Protein AF-A0A3D4NZ16-F1 (afdb_monomer_lite)

Structure (mmCIF, N/CA/C/O backbone):
data_AF-A0A3D4NZ16-F1
#
_entry.id   AF-A0A3D4NZ16-F1
#
loop_
_atom_site.group_PDB
_atom_site.id
_atom_site.type_symbol
_atom_site.label_atom_id
_atom_site.label_alt_id
_atom_site.label_comp_id
_atom_site.label_asym_id
_atom_site.label_entity_id
_atom_site.label_seq_id
_atom_site.pdbx_PDB_ins_code
_atom_site.Cartn_x
_atom_site.Cartn_y
_atom_site.Cartn_z
_atom_site.occupancy
_atom_site.B_iso_or_equiv
_atom_site.auth_seq_id
_atom_site.auth_comp_id
_atom_site.auth_asym_id
_atom_site.auth_atom_id
_atom_site.pdbx_PDB_model_num
ATOM 1 N N . MET A 1 1 ? -10.318 20.575 4.801 1.00 31.73 1 MET A N 1
ATOM 2 C CA . MET A 1 1 ? -9.073 21.133 5.371 1.00 31.73 1 MET A CA 1
ATOM 3 C C . MET A 1 1 ? -8.570 20.153 6.424 1.00 31.73 1 MET A C 1
ATOM 5 O O . MET A 1 1 ? -9.118 20.121 7.514 1.00 31.73 1 MET A O 1
ATOM 9 N N . ALA A 1 2 ? -7.647 19.255 6.066 1.00 29.59 2 ALA A N 1
ATOM 10 C CA . ALA A 1 2 ? -7.125 18.234 6.977 1.00 29.59 2 ALA A CA 1
ATOM 11 C C . ALA A 1 2 ? -5.754 18.687 7.489 1.00 29.59 2 ALA A C 1
ATOM 13 O O . ALA A 1 2 ? -4.810 18.821 6.713 1.00 29.59 2 ALA A O 1
ATOM 14 N N . ILE A 1 3 ? -5.663 18.973 8.786 1.00 31.61 3 ILE A N 1
ATOM 15 C CA . ILE A 1 3 ? -4.411 19.357 9.437 1.00 31.61 3 ILE A CA 1
ATOM 16 C C . ILE A 1 3 ? -3.695 18.067 9.825 1.00 31.61 3 ILE A C 1
ATOM 18 O O . ILE A 1 3 ? -4.024 17.438 10.829 1.00 31.61 3 ILE A O 1
ATOM 22 N N . VAL A 1 4 ? -2.712 17.662 9.023 1.00 37.62 4 VAL A N 1
ATOM 23 C CA . VAL A 1 4 ? -1.813 16.564 9.383 1.00 37.62 4 VAL A CA 1
ATOM 24 C C . VAL A 1 4 ? -0.742 17.118 10.323 1.00 37.62 4 VAL A C 1
ATOM 26 O O . VAL A 1 4 ? 0.262 17.683 9.885 1.00 37.62 4 VAL A O 1
ATOM 29 N N . ARG A 1 5 ? -0.957 16.989 11.638 1.00 37.12 5 ARG A N 1
ATOM 30 C CA . ARG A 1 5 ? 0.078 17.277 12.641 1.00 37.12 5 ARG A CA 1
ATOM 31 C C . ARG A 1 5 ? 1.148 16.187 12.581 1.00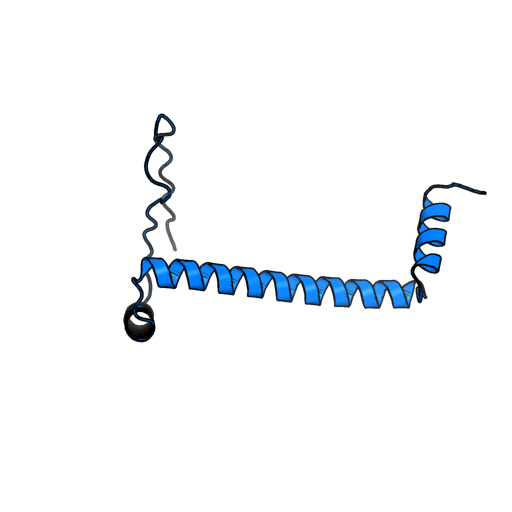 37.12 5 ARG A C 1
ATOM 33 O O . ARG A 1 5 ? 0.968 15.100 13.116 1.00 37.12 5 ARG A O 1
ATOM 40 N N . HIS A 1 6 ? 2.281 16.505 11.965 1.00 38.06 6 HIS A N 1
ATOM 41 C CA . HIS A 1 6 ? 3.516 15.741 12.113 1.00 38.06 6 HIS A CA 1
ATOM 42 C C . HIS A 1 6 ? 4.295 16.292 13.314 1.00 38.06 6 HIS A C 1
ATOM 44 O O . HIS A 1 6 ? 5.039 17.261 13.178 1.00 38.06 6 HIS A O 1
ATOM 50 N N . SER A 1 7 ? 4.134 15.705 14.502 1.00 36.41 7 SER A N 1
ATOM 51 C CA . SER A 1 7 ? 5.025 15.995 15.632 1.00 36.41 7 SER A CA 1
ATOM 52 C C . SER A 1 7 ? 6.306 15.167 15.497 1.00 36.41 7 SER A C 1
ATOM 54 O O . SER A 1 7 ? 6.321 13.970 15.784 1.00 36.41 7 SER A O 1
ATOM 56 N N . LYS A 1 8 ? 7.382 15.808 15.032 1.00 41.44 8 LYS A N 1
ATOM 57 C CA . LYS A 1 8 ? 8.752 15.299 15.144 1.00 41.44 8 LYS A CA 1
ATOM 58 C C . LYS A 1 8 ? 9.272 15.567 16.560 1.00 41.44 8 LYS A C 1
ATOM 60 O O . LYS A 1 8 ? 9.659 16.698 16.826 1.00 41.44 8 LYS A O 1
ATOM 65 N N . THR A 1 9 ? 9.360 14.544 17.407 1.00 43.81 9 THR A N 1
ATOM 66 C CA . THR A 1 9 ? 10.327 14.515 18.520 1.00 43.81 9 THR A CA 1
ATOM 67 C C . THR A 1 9 ? 10.511 13.085 19.032 1.00 43.81 9 THR A C 1
ATOM 69 O O . THR A 1 9 ? 9.543 12.338 19.119 1.00 43.81 9 THR A O 1
ATOM 72 N N . HIS A 1 10 ? 11.759 12.742 19.366 1.00 40.28 10 HIS A N 1
ATOM 73 C CA . HIS A 1 10 ? 12.276 11.453 19.858 1.00 40.28 10 HIS A CA 1
ATOM 74 C C . HIS A 1 10 ? 12.622 10.396 18.799 1.00 40.28 10 HIS A C 1
ATOM 76 O O . HIS A 1 10 ? 11.974 9.363 18.651 1.00 40.28 10 HIS A O 1
ATOM 82 N N . GLN A 1 11 ? 13.738 10.637 18.105 1.00 48.50 11 GLN A N 1
ATOM 83 C CA . GLN A 1 11 ? 14.707 9.566 17.891 1.00 48.50 11 GLN A CA 1
ATOM 84 C C . GLN A 1 11 ? 15.677 9.595 19.072 1.00 48.50 11 GLN A C 1
ATOM 86 O O . GLN A 1 11 ? 16.398 10.573 19.198 1.00 48.50 11 GLN A O 1
ATOM 91 N N . GLU A 1 12 ? 15.634 8.581 19.935 1.00 44.16 12 GLU A N 1
ATOM 92 C CA . GLU A 1 12 ? 16.800 7.980 20.601 1.00 44.16 12 GLU A CA 1
ATOM 93 C C . GLU A 1 12 ? 16.326 6.833 21.514 1.00 44.16 12 GLU A C 1
ATOM 95 O O . GLU A 1 12 ? 15.401 6.997 22.302 1.00 44.16 12 GLU A O 1
ATOM 100 N N . LEU A 1 13 ? 16.949 5.661 21.339 1.00 46.97 13 LEU A N 1
ATOM 101 C CA . LEU A 1 13 ? 16.779 4.404 22.085 1.00 46.97 13 LEU A CA 1
ATOM 102 C C . LEU A 1 13 ? 15.374 3.773 22.143 1.00 46.97 13 LEU A C 1
ATOM 104 O O . LEU A 1 13 ? 14.657 3.904 23.126 1.00 46.97 13 LEU A O 1
ATOM 108 N N . PHE A 1 14 ? 15.050 2.911 21.174 1.00 51.59 14 PHE A N 1
ATOM 109 C CA . PHE A 1 14 ? 14.136 1.793 21.436 1.00 51.59 14 PHE A CA 1
ATOM 110 C C . PHE A 1 14 ? 14.566 0.539 20.666 1.00 51.59 14 PHE A C 1
ATOM 112 O O . PHE A 1 14 ? 14.159 0.312 19.530 1.00 51.59 14 PHE A O 1
ATOM 119 N N . MET A 1 15 ? 15.308 -0.351 21.328 1.00 65.81 15 MET A N 1
ATOM 120 C CA . MET A 1 15 ? 15.181 -1.794 21.076 1.00 65.81 15 MET A CA 1
ATOM 121 C C . MET A 1 15 ? 13.841 -2.301 21.656 1.00 65.81 15 MET A C 1
ATOM 123 O O . MET A 1 15 ? 13.808 -3.179 22.511 1.00 65.81 15 MET A O 1
ATOM 127 N N . GLY A 1 16 ? 12.705 -1.721 21.250 1.00 56.25 16 GLY A N 1
ATOM 128 C CA . GLY A 1 16 ? 11.410 -2.051 21.846 1.00 56.25 16 GLY A CA 1
ATOM 129 C C . GLY A 1 16 ? 10.234 -1.345 21.175 1.00 56.25 16 GLY A C 1
ATOM 130 O O . GLY A 1 16 ? 10.149 -0.126 21.188 1.00 56.25 16 GLY A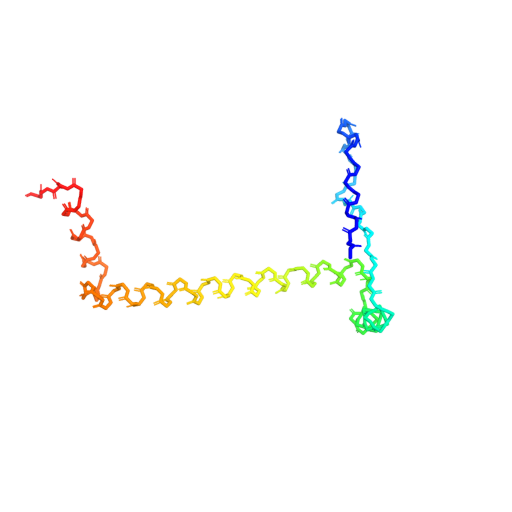 O 1
ATOM 131 N N . ARG A 1 17 ? 9.295 -2.152 20.662 1.00 57.22 17 ARG A N 1
ATOM 132 C CA . ARG A 1 17 ? 8.104 -1.845 19.835 1.00 57.22 17 ARG A CA 1
ATOM 133 C C . ARG A 1 17 ? 8.376 -1.753 18.326 1.00 57.22 17 ARG A C 1
ATOM 135 O O . ARG A 1 17 ? 8.920 -0.786 17.814 1.00 57.22 17 ARG A O 1
ATOM 142 N N . THR A 1 18 ? 7.867 -2.747 17.597 1.00 83.38 18 THR A N 1
ATOM 143 C CA . THR A 1 18 ? 7.849 -2.832 16.123 1.00 83.38 18 THR A CA 1
ATOM 144 C C . THR A 1 18 ? 6.702 -2.041 15.479 1.00 83.38 18 THR A C 1
ATOM 146 O O . THR A 1 18 ? 6.446 -2.172 14.285 1.00 83.38 18 THR A O 1
ATOM 149 N N . THR A 1 19 ? 5.964 -1.239 16.255 1.00 82.31 19 THR A N 1
ATOM 150 C CA . THR A 1 19 ? 4.741 -0.558 15.806 1.00 82.31 19 THR A CA 1
ATOM 151 C C . THR A 1 19 ? 4.708 0.904 16.247 1.00 82.31 19 THR A C 1
ATOM 153 O O . THR A 1 19 ? 5.183 1.249 17.330 1.00 82.31 19 THR A O 1
ATOM 156 N N . LYS A 1 20 ? 4.115 1.762 15.405 1.00 88.94 20 LYS A N 1
ATOM 157 C CA . LYS A 1 20 ? 3.814 3.175 15.690 1.00 88.94 20 LYS A CA 1
ATOM 158 C C . LYS A 1 20 ? 2.303 3.407 15.613 1.00 88.94 20 LYS A C 1
ATOM 160 O O . LYS A 1 20 ? 1.632 2.782 14.796 1.00 88.94 20 LYS A O 1
ATOM 165 N N . THR A 1 21 ? 1.778 4.300 16.451 1.00 92.19 21 THR A N 1
ATOM 166 C CA . THR A 1 21 ? 0.347 4.643 16.470 1.00 92.19 21 THR A CA 1
ATOM 167 C C . THR A 1 21 ? 0.017 5.653 15.375 1.00 92.19 21 THR A C 1
ATOM 169 O O . THR A 1 21 ? 0.713 6.655 15.224 1.00 92.19 21 THR A O 1
ATOM 172 N N . LEU A 1 22 ? -1.074 5.404 14.651 1.00 91.19 22 LEU A N 1
ATOM 173 C CA . LEU A 1 22 ? -1.665 6.312 13.673 1.00 91.19 22 LEU A CA 1
ATOM 174 C C . LEU A 1 22 ? -3.098 6.641 14.111 1.00 91.19 22 LEU A C 1
ATOM 176 O O . LEU A 1 22 ? -3.894 5.730 14.326 1.00 91.19 22 LEU A O 1
ATOM 180 N N . THR A 1 23 ? -3.423 7.930 14.214 1.00 93.94 23 THR A N 1
ATOM 181 C CA . THR A 1 23 ? -4.780 8.411 14.511 1.00 93.94 23 THR A CA 1
ATOM 182 C C . THR A 1 23 ? -5.380 9.024 13.254 1.00 93.94 23 THR A C 1
ATOM 184 O O . THR A 1 23 ? -4.787 9.927 12.666 1.00 93.94 23 THR A O 1
ATOM 187 N N . VAL A 1 24 ? -6.560 8.553 12.853 1.00 92.81 24 VAL A N 1
ATOM 188 C CA . VAL A 1 24 ? -7.305 9.060 11.694 1.00 92.81 24 VAL A CA 1
ATOM 189 C C . VAL A 1 24 ? -8.761 9.300 12.070 1.00 92.81 24 VAL A C 1
ATOM 191 O O . VAL A 1 24 ? -9.324 8.569 12.881 1.00 92.81 24 VAL A O 1
ATOM 194 N N . SER A 1 25 ? -9.371 10.308 11.453 1.00 95.50 25 SER A N 1
ATOM 195 C CA . SER A 1 25 ? -10.815 10.533 11.519 1.00 95.50 25 SER A CA 1
ATOM 196 C C . SER A 1 25 ? -11.446 10.039 10.225 1.00 95.50 25 SER A C 1
ATOM 198 O O . SER A 1 25 ? -10.993 10.403 9.141 1.00 95.50 25 SER A O 1
ATOM 200 N N . ILE A 1 26 ? -12.493 9.228 10.338 1.00 95.62 26 ILE A N 1
ATOM 201 C CA . ILE A 1 26 ? -13.230 8.653 9.208 1.00 95.62 26 ILE A CA 1
ATOM 202 C C . ILE A 1 26 ? -14.738 8.851 9.411 1.00 95.62 26 ILE A C 1
ATOM 204 O O . ILE A 1 26 ? -15.168 9.020 10.556 1.00 95.62 26 ILE A O 1
ATOM 208 N N . PRO A 1 27 ? -15.550 8.850 8.337 1.00 98.19 27 PRO A N 1
ATOM 209 C CA . PRO A 1 27 ? -17.001 8.933 8.463 1.00 98.19 27 PRO A CA 1
ATOM 210 C C . PRO A 1 27 ? -17.561 7.812 9.362 1.00 98.19 27 PRO A C 1
ATOM 212 O O . PRO A 1 27 ? -17.060 6.686 9.282 1.00 98.19 27 PRO A O 1
ATOM 215 N N . PRO A 1 28 ? -18.614 8.067 10.166 1.00 97.62 28 PRO A N 1
ATOM 216 C CA . PRO A 1 28 ? -19.182 7.063 11.076 1.00 97.62 28 PRO A CA 1
ATOM 217 C C . PRO A 1 28 ? -19.570 5.756 10.376 1.00 97.62 28 PRO A C 1
ATOM 219 O O . PRO A 1 28 ? -19.227 4.676 10.841 1.00 97.62 28 PRO A O 1
ATOM 222 N N . GLN A 1 29 ? -20.176 5.858 9.192 1.00 98.12 29 GLN A N 1
ATOM 223 C CA . GLN A 1 29 ? -20.558 4.702 8.376 1.00 98.12 29 GLN A CA 1
ATOM 224 C C . GLN A 1 29 ? -19.348 3.833 7.993 1.00 98.12 29 GLN A C 1
ATOM 226 O O . GLN A 1 29 ? -19.409 2.609 8.031 1.00 98.12 29 GLN A O 1
ATOM 231 N N . THR A 1 30 ? -18.216 4.458 7.654 1.00 97.12 30 THR A N 1
ATOM 232 C CA . THR A 1 30 ? -16.976 3.738 7.336 1.00 97.12 30 THR A CA 1
ATOM 233 C C . THR A 1 30 ? -16.400 3.052 8.572 1.00 97.12 30 THR A C 1
ATOM 235 O O . THR A 1 30 ? -15.878 1.945 8.470 1.00 97.12 30 THR A O 1
ATOM 238 N N . TYR A 1 31 ? -16.499 3.685 9.743 1.00 97.25 31 TYR A N 1
ATOM 239 C CA . TYR A 1 31 ? -16.071 3.075 10.999 1.00 97.25 31 TYR A CA 1
ATOM 240 C C . TYR A 1 31 ? -16.878 1.810 11.316 1.00 97.25 31 TYR A C 1
ATOM 242 O O . TYR A 1 31 ? -16.285 0.769 11.600 1.00 97.25 31 TYR A O 1
ATOM 250 N N . GLU A 1 32 ? -18.208 1.881 11.209 1.00 98.19 32 GLU A N 1
ATOM 251 C CA . GLU A 1 32 ? -19.107 0.739 11.426 1.00 98.19 32 GLU A CA 1
ATOM 252 C C . GLU A 1 32 ? -18.786 -0.426 10.484 1.00 98.19 32 GLU A C 1
ATOM 254 O O . GLU A 1 32 ? -18.740 -1.585 10.905 1.00 98.19 32 GLU A O 1
ATOM 259 N N . GLU A 1 33 ? -18.493 -0.119 9.221 1.00 97.69 33 GLU A N 1
ATOM 260 C CA . GLU A 1 33 ? -18.117 -1.126 8.235 1.00 97.69 33 GLU A CA 1
ATOM 261 C C . GLU A 1 33 ? -16.776 -1.794 8.573 1.00 97.69 33 GLU A C 1
ATOM 263 O O . GLU A 1 33 ? -16.671 -3.021 8.547 1.00 97.69 33 GLU A O 1
ATOM 268 N N . ILE A 1 34 ? -15.769 -1.019 8.989 1.00 96.88 34 ILE A N 1
ATOM 269 C CA . ILE A 1 34 ? -14.490 -1.562 9.474 1.00 96.88 34 ILE A CA 1
ATOM 270 C C . ILE A 1 34 ? -14.713 -2.460 10.697 1.00 96.88 34 ILE A C 1
ATOM 272 O O . ILE A 1 34 ? -14.114 -3.533 10.793 1.00 96.88 34 ILE A O 1
ATOM 276 N N . GLU A 1 35 ? -15.578 -2.067 11.636 1.00 97.31 35 GLU A N 1
ATOM 277 C CA . GLU A 1 35 ? -15.910 -2.911 12.788 1.00 97.31 35 GLU A CA 1
ATOM 278 C C . GLU A 1 35 ? -16.598 -4.214 12.385 1.00 97.31 35 GLU A C 1
ATOM 280 O O . GLU A 1 35 ? -16.318 -5.273 12.957 1.00 97.31 35 GLU A O 1
ATOM 285 N N . ARG A 1 36 ? -17.516 -4.154 11.420 1.00 98.38 36 ARG A N 1
ATOM 286 C CA . ARG A 1 36 ? -18.218 -5.328 10.904 1.00 98.38 36 ARG A CA 1
ATOM 287 C C . ARG A 1 36 ? -17.250 -6.288 10.215 1.00 98.38 36 ARG A C 1
ATOM 289 O O . ARG A 1 36 ? -17.271 -7.476 10.535 1.00 98.38 36 ARG A O 1
ATOM 296 N N . LEU A 1 37 ? -16.384 -5.783 9.336 1.00 98.19 37 LEU A N 1
ATOM 297 C CA . LEU A 1 37 ? -15.378 -6.577 8.622 1.00 98.19 37 LEU A CA 1
ATOM 298 C C . LEU A 1 37 ? -14.371 -7.215 9.582 1.00 98.19 37 LEU A C 1
ATOM 300 O O . LEU A 1 37 ? -14.118 -8.415 9.502 1.00 98.19 37 LEU A O 1
ATOM 304 N N . ALA A 1 38 ? -13.870 -6.453 10.556 1.00 97.94 38 ALA A N 1
ATOM 305 C CA . ALA A 1 38 ? -12.928 -6.967 11.547 1.00 97.94 38 ALA A CA 1
ATOM 306 C C . ALA A 1 38 ? -13.542 -8.125 12.354 1.00 97.94 38 ALA A C 1
ATOM 308 O O . ALA A 1 38 ? -12.902 -9.156 12.550 1.00 97.94 38 ALA A O 1
ATOM 309 N N . ARG A 1 39 ? -14.816 -8.000 12.760 1.00 98.06 39 ARG A N 1
ATOM 310 C CA . ARG A 1 39 ? -15.547 -9.085 13.436 1.00 98.06 39 ARG A CA 1
ATOM 311 C C . ARG A 1 39 ? -15.739 -10.306 12.541 1.00 98.06 39 ARG A C 1
ATOM 313 O O . ARG A 1 39 ? -15.503 -11.420 13.001 1.00 98.06 39 ARG A O 1
ATOM 320 N N . LEU A 1 40 ? -16.151 -10.101 11.289 1.00 98.31 40 LEU A N 1
ATOM 321 C CA . LEU A 1 40 ? -16.380 -11.181 10.326 1.00 98.31 40 LEU A CA 1
ATOM 322 C C . LEU A 1 40 ? -15.107 -12.006 10.092 1.00 98.31 40 LEU A C 1
ATOM 324 O O . LEU A 1 40 ? -15.160 -13.234 10.073 1.00 98.31 40 LEU A O 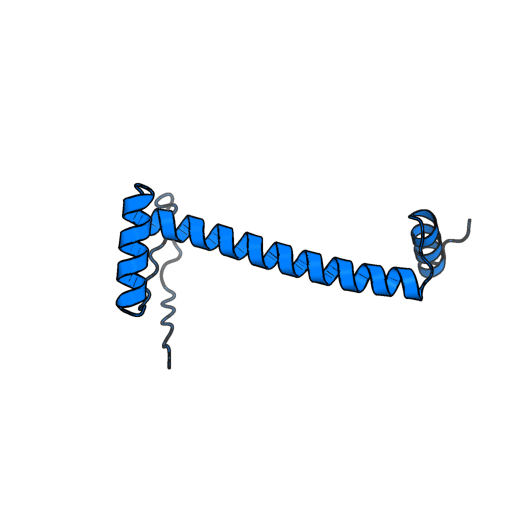1
ATOM 328 N N . GLU A 1 41 ? -13.962 -11.335 9.985 1.00 97.31 41 GLU A N 1
ATOM 329 C CA . GLU A 1 41 ? -12.660 -11.971 9.771 1.00 97.31 41 GLU A CA 1
ATOM 330 C C . GLU A 1 41 ? -11.964 -12.424 11.063 1.00 97.31 41 GLU A C 1
ATOM 332 O O . GLU A 1 41 ? -10.870 -12.981 11.001 1.00 97.31 41 GLU A O 1
ATOM 337 N N . ARG A 1 42 ? -12.586 -12.216 12.235 1.00 98.06 42 ARG A N 1
ATOM 338 C CA . ARG A 1 42 ? -11.991 -12.485 13.559 1.00 98.06 42 ARG A CA 1
ATOM 339 C C . ARG A 1 42 ? -10.633 -11.793 13.756 1.00 98.06 42 ARG A C 1
ATOM 341 O O . ARG A 1 42 ? -9.704 -12.374 14.312 1.00 98.06 42 ARG A O 1
ATOM 348 N N . LYS A 1 43 ? -10.536 -10.538 13.320 1.00 97.06 43 LYS A N 1
ATOM 349 C CA . LYS A 1 43 ? -9.343 -9.686 13.410 1.00 97.06 43 LYS A CA 1
ATOM 350 C C . LYS A 1 43 ? -9.590 -8.478 14.305 1.00 97.06 43 LYS A C 1
ATOM 352 O O . LYS A 1 43 ? -10.708 -7.983 14.449 1.00 97.06 43 LYS A O 1
ATOM 357 N N . THR A 1 44 ? -8.520 -7.935 14.867 1.00 97.19 44 THR A N 1
ATOM 358 C CA . THR A 1 44 ? -8.523 -6.577 15.421 1.00 97.19 44 THR A CA 1
ATOM 359 C C . THR A 1 44 ? -8.572 -5.540 14.293 1.00 97.19 44 THR A C 1
ATOM 361 O O . THR A 1 44 ? -8.147 -5.798 13.166 1.00 97.19 44 THR A O 1
ATOM 364 N N . LYS A 1 45 ? -9.033 -4.316 14.588 1.00 94.81 45 LYS A N 1
ATOM 365 C CA . LYS A 1 45 ? -9.079 -3.228 13.587 1.00 94.81 45 LYS A CA 1
ATOM 366 C C . LYS A 1 45 ? -7.692 -2.911 13.024 1.00 94.81 45 LYS A C 1
ATOM 368 O O . LYS A 1 45 ? -7.554 -2.647 11.838 1.00 94.81 45 LYS A O 1
ATOM 373 N N . SER A 1 46 ? -6.661 -2.981 13.868 1.00 94.44 46 SER A N 1
ATOM 374 C CA . SER A 1 46 ? -5.273 -2.752 13.463 1.00 94.44 46 SER A CA 1
ATOM 375 C C . SER A 1 46 ? -4.730 -3.858 12.554 1.00 94.44 46 SER A C 1
ATOM 377 O O . SER A 1 46 ? -3.899 -3.568 11.701 1.00 94.44 46 SER A O 1
ATOM 379 N N . GLU A 1 47 ? -5.157 -5.112 12.731 1.00 96.31 47 GLU A N 1
ATOM 380 C CA . GLU A 1 47 ? -4.820 -6.212 11.812 1.00 96.31 47 GLU A CA 1
ATOM 381 C C . GLU A 1 47 ? -5.502 -6.027 10.466 1.00 96.31 47 GLU A C 1
ATOM 383 O O . GLU A 1 47 ? -4.813 -5.987 9.451 1.00 96.31 47 GLU A O 1
ATOM 388 N N . LEU A 1 48 ? -6.820 -5.807 10.473 1.00 97.19 48 LEU A N 1
ATOM 389 C CA . LEU A 1 48 ? -7.575 -5.538 9.254 1.00 97.19 48 LEU A CA 1
ATOM 390 C C . LEU A 1 48 ? -6.984 -4.349 8.485 1.00 97.19 48 LEU A C 1
ATOM 392 O O . LEU A 1 48 ? -6.773 -4.437 7.282 1.00 97.19 48 LEU A O 1
ATOM 396 N N . PHE A 1 49 ? -6.644 -3.258 9.178 1.00 95.25 49 PHE A N 1
ATOM 397 C CA . PHE A 1 49 ? -6.044 -2.084 8.548 1.00 95.25 49 PHE A CA 1
ATOM 398 C C . PHE A 1 49 ? -4.705 -2.401 7.866 1.00 95.25 49 PHE A C 1
ATOM 400 O O . PHE A 1 49 ? -4.453 -1.918 6.766 1.00 95.25 49 PHE A O 1
ATOM 407 N N . ARG A 1 50 ? -3.849 -3.235 8.473 1.00 94.75 50 ARG A N 1
ATOM 408 C CA . ARG A 1 50 ? -2.589 -3.659 7.836 1.00 94.75 50 ARG A CA 1
ATOM 409 C C . ARG A 1 50 ? -2.833 -4.502 6.586 1.00 94.75 50 ARG A C 1
ATOM 411 O O . ARG A 1 50 ? -2.102 -4.340 5.615 1.00 94.75 50 ARG A O 1
ATOM 418 N N . ASP A 1 51 ? -3.847 -5.359 6.598 1.00 96.88 51 ASP A N 1
ATOM 419 C CA . ASP A 1 51 ? -4.209 -6.158 5.425 1.00 96.88 51 ASP A CA 1
ATOM 420 C C . ASP A 1 51 ? -4.783 -5.281 4.304 1.00 96.88 51 ASP A C 1
ATOM 422 O O . ASP A 1 51 ? -4.406 -5.437 3.146 1.00 96.88 51 ASP A O 1
ATOM 426 N N .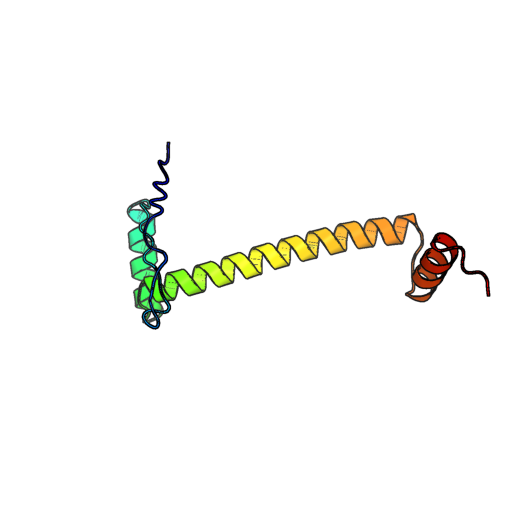 MET A 1 52 ? -5.615 -4.292 4.646 1.00 96.31 52 MET A N 1
ATOM 427 C CA . MET A 1 52 ? -6.128 -3.306 3.690 1.00 96.31 52 MET A CA 1
ATOM 428 C C . MET A 1 52 ? -5.008 -2.491 3.033 1.00 96.31 52 MET A C 1
ATOM 430 O O . MET A 1 52 ? -5.086 -2.210 1.839 1.00 96.31 52 MET A O 1
ATOM 434 N N . VAL A 1 53 ? -3.963 -2.124 3.786 1.00 96.25 53 VAL A N 1
ATOM 435 C CA . VAL A 1 53 ? -2.791 -1.430 3.225 1.00 96.25 53 V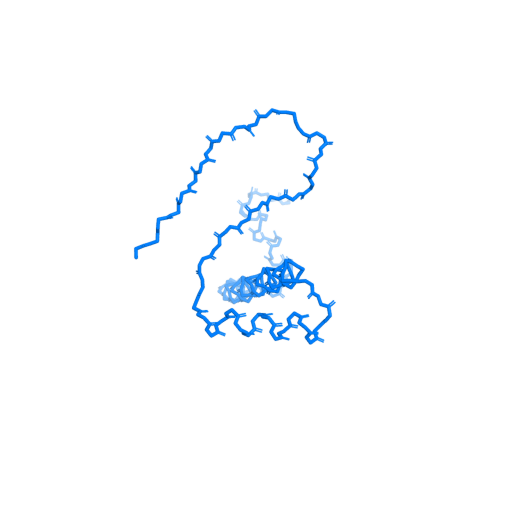AL A CA 1
ATOM 436 C C . VAL A 1 53 ? -2.092 -2.304 2.186 1.00 96.25 53 VAL A C 1
ATOM 438 O O . VAL A 1 53 ? -1.844 -1.822 1.086 1.00 96.25 53 VAL A O 1
ATOM 441 N N . LYS A 1 54 ? -1.854 -3.587 2.483 1.00 96.06 54 LYS A N 1
ATOM 442 C CA . LYS A 1 54 ? -1.238 -4.520 1.523 1.00 96.06 54 LYS A CA 1
ATOM 443 C C . LYS A 1 54 ? -2.075 -4.678 0.256 1.00 96.06 54 LYS A C 1
ATOM 445 O O . LYS A 1 54 ? -1.547 -4.571 -0.841 1.00 96.06 54 LYS A O 1
ATOM 450 N N . LEU A 1 55 ? -3.390 -4.848 0.403 1.00 97.06 55 LEU A N 1
ATOM 451 C CA . LEU A 1 55 ? -4.304 -4.933 -0.741 1.00 97.06 55 LEU A CA 1
ATOM 452 C C . LEU A 1 55 ? -4.250 -3.675 -1.617 1.00 97.06 55 LEU A C 1
ATOM 454 O O . LEU A 1 55 ? -4.347 -3.761 -2.840 1.00 97.06 55 LEU A O 1
ATOM 458 N N . TYR A 1 56 ? -4.097 -2.501 -1.003 1.00 97.12 56 TYR A N 1
ATOM 459 C CA . TYR A 1 56 ? -3.958 -1.251 -1.741 1.00 97.12 56 TYR A CA 1
ATOM 460 C C . TYR A 1 56 ? -2.601 -1.139 -2.454 1.00 97.12 56 TYR A C 1
ATOM 462 O O . TYR A 1 56 ? -2.559 -0.687 -3.597 1.00 97.12 56 TYR A O 1
ATOM 470 N N . GLU A 1 57 ? -1.508 -1.575 -1.824 1.00 96.50 57 GLU A N 1
ATOM 471 C CA . GLU A 1 57 ? -0.182 -1.648 -2.456 1.00 96.50 57 GLU A CA 1
ATOM 472 C C . GLU A 1 57 ? -0.196 -2.578 -3.676 1.00 96.50 57 GLU A C 1
ATOM 474 O O . GLU A 1 57 ? 0.200 -2.157 -4.765 1.00 96.50 57 GLU A O 1
ATOM 479 N N . ASP A 1 58 ? -0.753 -3.782 -3.528 1.00 96.62 58 ASP A N 1
ATOM 480 C CA . ASP A 1 58 ? -0.890 -4.755 -4.617 1.00 96.62 58 ASP A CA 1
ATOM 481 C C . ASP A 1 58 ? -1.701 -4.176 -5.789 1.00 96.62 58 ASP A C 1
ATOM 483 O O . ASP A 1 58 ? -1.322 -4.317 -6.955 1.00 96.62 58 ASP A O 1
ATOM 487 N N . HIS A 1 59 ? -2.792 -3.462 -5.491 1.00 96.94 59 HIS A N 1
ATOM 488 C CA . HIS A 1 59 ? -3.597 -2.780 -6.504 1.00 96.94 59 HIS A CA 1
ATOM 489 C C . HIS A 1 59 ? -2.795 -1.711 -7.264 1.00 96.94 59 HIS A C 1
ATOM 491 O O . HIS A 1 59 ? -2.850 -1.643 -8.496 1.00 96.94 59 HIS A O 1
ATOM 497 N N . LEU A 1 60 ? -2.027 -0.879 -6.553 1.00 96.19 60 LEU A N 1
ATOM 498 C CA . LEU A 1 60 ? -1.191 0.149 -7.178 1.00 96.19 60 LEU A CA 1
ATOM 499 C C . LEU A 1 60 ? -0.099 -0.460 -8.064 1.00 96.19 60 LEU A C 1
ATOM 501 O O . LEU A 1 60 ? 0.165 0.056 -9.158 1.00 96.19 60 LEU A O 1
ATOM 505 N N . ASP A 1 61 ? 0.515 -1.554 -7.622 1.00 96.38 61 ASP A N 1
ATOM 506 C CA . ASP A 1 61 ? 1.520 -2.268 -8.400 1.00 96.38 61 ASP A CA 1
ATOM 507 C C . ASP A 1 61 ? 0.919 -2.892 -9.660 1.00 96.38 61 ASP A C 1
ATOM 509 O O . ASP A 1 61 ? 1.503 -2.782 -10.744 1.00 96.38 61 ASP A O 1
ATOM 513 N N . GLU A 1 62 ? -0.275 -3.476 -9.571 1.00 96.06 62 GLU A N 1
ATOM 514 C CA . GLU A 1 62 ? -0.978 -4.011 -10.735 1.00 96.06 62 GLU A CA 1
ATOM 515 C C . GLU A 1 62 ? -1.251 -2.915 -11.781 1.00 96.06 62 GLU A C 1
ATOM 517 O O . GLU A 1 62 ? -0.949 -3.079 -12.971 1.00 96.06 62 GLU A O 1
ATOM 522 N N . GLU A 1 63 ? -1.752 -1.757 -11.348 1.00 95.75 63 GLU A N 1
ATOM 523 C CA . GLU A 1 63 ? -2.017 -0.616 -12.226 1.00 95.75 63 GLU A CA 1
ATOM 524 C C . GLU A 1 63 ? -0.732 -0.050 -12.847 1.00 95.75 63 GLU A C 1
ATOM 526 O O . GLU A 1 63 ? -0.684 0.283 -14.044 1.00 95.75 63 GLU A O 1
ATOM 531 N N . ARG A 1 64 ? 0.359 -0.011 -12.075 1.00 95.94 64 ARG A N 1
ATOM 532 C CA . ARG A 1 64 ? 1.688 0.349 -12.581 1.00 95.94 64 ARG A CA 1
ATOM 533 C C . ARG A 1 64 ? 2.147 -0.630 -13.659 1.00 95.94 64 ARG A C 1
ATOM 535 O O . ARG A 1 64 ? 2.571 -0.194 -14.735 1.00 95.94 64 ARG A O 1
ATOM 542 N N . TRP A 1 65 ? 2.034 -1.934 -13.421 1.00 96.19 65 TRP A N 1
ATOM 543 C CA . TRP A 1 65 ? 2.412 -2.964 -14.387 1.00 96.19 65 TRP A CA 1
ATOM 544 C C . TRP A 1 65 ? 1.579 -2.895 -15.664 1.00 96.19 65 TRP A C 1
ATOM 546 O O . TRP A 1 65 ? 2.139 -2.949 -16.764 1.00 96.19 65 TRP A O 1
ATOM 556 N N . LYS A 1 66 ? 0.259 -2.708 -15.558 1.00 96.56 66 LYS A N 1
ATOM 557 C CA . LYS A 1 66 ? -0.627 -2.504 -16.717 1.00 96.56 66 LYS A CA 1
ATOM 558 C C . LYS A 1 66 ? -0.180 -1.306 -17.550 1.00 96.56 66 LYS A C 1
ATOM 560 O O . LYS A 1 66 ? -0.078 -1.405 -18.779 1.00 96.56 66 LYS A O 1
ATOM 565 N N . ARG A 1 67 ? 0.152 -0.185 -16.898 1.00 96.31 67 ARG A N 1
ATOM 566 C CA . ARG A 1 67 ? 0.669 1.016 -17.569 1.00 96.31 67 ARG A CA 1
ATOM 567 C C . ARG A 1 67 ? 1.990 0.744 -18.285 1.00 96.31 67 ARG A C 1
ATOM 569 O O . ARG A 1 67 ? 2.096 1.083 -19.465 1.00 96.31 67 ARG A O 1
ATOM 576 N N . LEU A 1 68 ? 2.960 0.128 -17.610 1.00 96.50 68 LEU A N 1
ATOM 577 C CA . LEU A 1 68 ? 4.265 -0.201 -18.192 1.00 96.50 68 LEU A CA 1
ATOM 578 C C . LEU A 1 68 ? 4.123 -1.131 -19.395 1.00 96.50 68 LEU A C 1
ATOM 580 O O . LEU A 1 68 ? 4.684 -0.845 -20.448 1.00 96.50 68 LEU A O 1
ATOM 584 N N . ARG A 1 69 ? 3.303 -2.185 -19.297 1.00 95.50 69 ARG A N 1
ATOM 585 C CA . ARG A 1 69 ? 3.050 -3.095 -20.426 1.00 95.50 69 ARG A CA 1
ATOM 586 C C . ARG A 1 69 ? 2.402 -2.383 -21.606 1.00 95.50 69 ARG A C 1
ATOM 588 O O . ARG A 1 69 ? 2.764 -2.650 -22.748 1.00 95.50 69 ARG A O 1
ATOM 595 N N . ARG A 1 70 ? 1.452 -1.474 -21.364 1.00 96.44 70 ARG A N 1
ATOM 596 C CA . ARG A 1 70 ? 0.823 -0.685 -22.435 1.00 96.44 70 ARG A CA 1
ATOM 597 C C . ARG A 1 70 ? 1.852 0.172 -23.173 1.00 96.44 70 ARG A C 1
ATOM 599 O O . ARG A 1 70 ? 1.876 0.147 -24.400 1.00 96.44 70 ARG A O 1
ATOM 606 N N . ILE A 1 71 ? 2.697 0.890 -22.433 1.00 95.69 71 ILE A N 1
ATOM 607 C CA . ILE A 1 71 ? 3.766 1.717 -23.008 1.00 95.69 71 ILE A CA 1
ATOM 608 C C . ILE A 1 71 ? 4.770 0.831 -23.750 1.00 95.69 71 ILE A C 1
ATOM 610 O O . ILE A 1 71 ? 5.047 1.081 -24.916 1.00 95.69 71 ILE A O 1
ATOM 614 N N . GLY A 1 72 ? 5.237 -0.250 -23.121 1.00 93.56 72 GLY A N 1
ATOM 615 C CA . GLY A 1 72 ? 6.182 -1.196 -23.712 1.00 93.56 72 GLY A CA 1
ATOM 616 C C . GLY A 1 72 ? 5.680 -1.793 -25.026 1.00 93.56 72 GLY A C 1
ATOM 617 O O . GLY A 1 72 ? 6.410 -1.782 -26.009 1.00 93.56 72 GLY A O 1
ATOM 618 N N . ARG A 1 73 ? 4.410 -2.220 -25.095 1.00 94.06 73 ARG A N 1
ATOM 619 C CA . ARG A 1 73 ? 3.801 -2.712 -26.346 1.00 94.06 73 ARG A CA 1
ATOM 620 C C . ARG A 1 73 ? 3.748 -1.642 -27.434 1.00 94.06 73 ARG A C 1
ATOM 622 O O . ARG A 1 73 ? 4.028 -1.940 -28.592 1.00 94.06 73 ARG A O 1
ATOM 629 N N . ALA A 1 74 ? 3.389 -0.408 -27.080 1.00 94.75 74 ALA A N 1
ATOM 630 C CA . ALA A 1 74 ? 3.368 0.697 -28.034 1.00 94.75 74 ALA A CA 1
ATOM 631 C C . ALA A 1 74 ? 4.779 1.008 -28.566 1.00 94.75 74 ALA A C 1
ATOM 633 O O . ALA A 1 74 ? 4.953 1.179 -29.771 1.00 94.75 74 ALA A O 1
ATOM 634 N N . THR A 1 75 ? 5.784 1.011 -27.688 1.00 94.19 75 THR A N 1
ATOM 635 C CA . THR A 1 75 ? 7.194 1.195 -28.046 1.00 94.19 75 THR A CA 1
ATOM 636 C C . THR A 1 75 ? 7.694 0.056 -28.930 1.00 94.19 75 THR A C 1
ATOM 638 O O . THR A 1 75 ? 8.206 0.321 -30.012 1.00 94.19 75 THR A O 1
ATOM 641 N N . ALA A 1 76 ? 7.472 -1.203 -28.545 1.00 93.62 76 ALA A N 1
ATOM 642 C CA . ALA A 1 76 ? 7.861 -2.364 -29.343 1.00 93.62 76 ALA A CA 1
ATOM 643 C C . ALA A 1 76 ? 7.242 -2.310 -30.746 1.00 93.62 76 ALA A C 1
ATOM 645 O O . ALA A 1 76 ? 7.950 -2.465 -31.734 1.00 93.62 76 ALA A O 1
ATOM 646 N N . LYS A 1 77 ? 5.952 -1.962 -30.860 1.00 93.56 77 LYS A N 1
ATOM 647 C CA . LYS A 1 77 ? 5.296 -1.771 -32.162 1.00 93.56 77 LYS A CA 1
ATOM 648 C C . LYS A 1 77 ? 5.923 -0.631 -32.972 1.00 93.56 77 LYS A C 1
ATOM 650 O O . LYS A 1 77 ? 6.146 -0.797 -34.168 1.00 93.56 77 LYS A O 1
ATOM 655 N N . LYS A 1 78 ? 6.212 0.512 -32.339 1.00 94.19 78 LYS A N 1
ATOM 6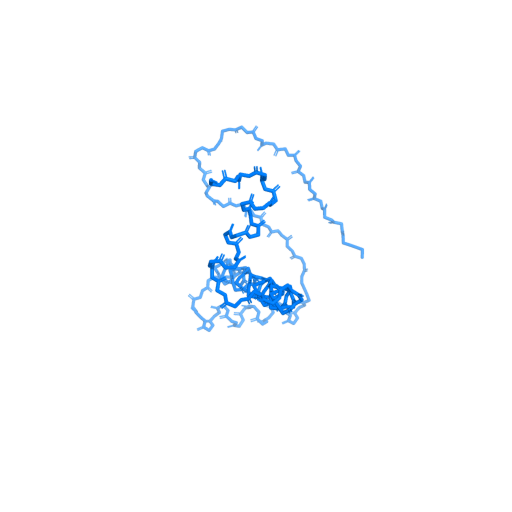56 C CA . LYS A 1 78 ? 6.842 1.675 -32.989 1.00 94.19 78 LYS A CA 1
ATOM 657 C C . LYS A 1 78 ? 8.215 1.327 -33.571 1.00 94.19 78 LYS A C 1
ATOM 659 O O . LYS A 1 78 ? 8.511 1.742 -34.685 1.00 94.19 78 LYS A O 1
ATOM 664 N N . TYR A 1 79 ? 9.016 0.559 -32.836 1.00 91.69 79 TYR A N 1
ATOM 665 C CA . TYR A 1 79 ? 10.370 0.158 -33.234 1.00 91.69 79 TYR A CA 1
ATOM 666 C C . TYR A 1 79 ? 10.432 -1.225 -33.901 1.00 91.69 79 TYR A C 1
ATOM 668 O O . TYR A 1 79 ? 11.518 -1.700 -34.202 1.00 91.69 79 TYR A O 1
ATOM 676 N N . ARG A 1 80 ? 9.276 -1.852 -34.169 1.00 92.62 80 ARG A N 1
ATOM 677 C CA . ARG A 1 80 ? 9.147 -3.188 -34.781 1.00 92.62 80 ARG A CA 1
ATOM 678 C C . ARG A 1 80 ? 9.949 -4.275 -34.052 1.00 92.62 80 ARG A C 1
ATOM 680 O O . ARG A 1 80 ? 10.471 -5.187 -34.679 1.00 92.62 80 ARG A O 1
ATOM 687 N N . LEU A 1 81 ? 10.009 -4.178 -32.728 1.00 92.56 81 LEU A N 1
ATOM 688 C CA . LEU A 1 81 ? 10.689 -5.143 -31.869 1.00 92.56 81 LEU A CA 1
ATOM 689 C C . LEU A 1 81 ? 9.771 -6.338 -31.657 1.00 92.56 81 LEU A C 1
ATOM 691 O O . LEU A 1 81 ? 8.654 -6.189 -31.153 1.00 92.56 81 LEU A O 1
ATOM 695 N N . SER A 1 82 ? 10.245 -7.507 -32.064 1.00 89.94 82 SER A N 1
ATOM 696 C CA . SER A 1 82 ? 9.502 -8.766 -31.994 1.00 89.94 82 SER A CA 1
ATOM 697 C C . SER A 1 82 ? 10.212 -9.822 -31.153 1.00 89.94 82 SER A C 1
ATOM 699 O O . SER A 1 82 ? 9.579 -10.782 -30.716 1.00 89.94 82 SER A O 1
ATOM 701 N N . SER A 1 83 ? 11.502 -9.618 -30.887 1.00 92.12 83 SER A N 1
ATOM 702 C CA . SER A 1 83 ? 12.356 -10.526 -30.135 1.00 92.12 83 SER A CA 1
ATOM 703 C C . SER A 1 83 ? 13.320 -9.769 -29.222 1.00 92.12 83 SER A C 1
ATOM 705 O O . SER A 1 83 ? 13.539 -8.567 -29.371 1.00 92.12 83 SER A O 1
ATOM 707 N N . GLU A 1 84 ? 13.914 -10.491 -28.277 1.00 89.19 84 GLU A N 1
ATOM 708 C CA . GLU A 1 84 ? 14.977 -9.970 -27.415 1.00 89.19 84 GLU A CA 1
ATOM 709 C C . GLU A 1 84 ? 16.233 -9.595 -28.221 1.00 89.19 84 GLU A C 1
ATOM 711 O O . GLU A 1 84 ? 16.838 -8.559 -27.965 1.00 89.19 84 GLU A O 1
ATOM 716 N N . HIS A 1 85 ? 16.528 -10.336 -29.295 1.00 92.06 85 HIS A N 1
ATOM 717 C CA . HIS A 1 85 ? 17.618 -10.029 -30.232 1.00 92.06 85 HIS A CA 1
ATOM 718 C C . HIS A 1 85 ? 17.471 -8.652 -30.897 1.00 92.06 85 HIS A C 1
ATOM 720 O O . HIS A 1 85 ? 18.452 -7.936 -31.086 1.00 92.06 85 HIS A O 1
ATOM 726 N N . ASP A 1 86 ? 16.239 -8.238 -31.222 1.00 90.69 86 ASP A N 1
ATOM 727 C CA . ASP A 1 86 ? 15.978 -6.903 -31.786 1.00 90.69 86 ASP A CA 1
ATOM 728 C C . ASP A 1 86 ? 16.335 -5.792 -30.785 1.00 90.69 86 ASP A C 1
ATOM 730 O O . ASP A 1 86 ? 16.768 -4.708 -31.176 1.00 90.69 86 ASP A O 1
ATOM 734 N N . ILE A 1 87 ? 16.167 -6.065 -29.487 1.00 89.94 87 ILE A N 1
ATOM 735 C CA . ILE A 1 87 ? 16.518 -5.145 -28.402 1.00 89.94 87 ILE A CA 1
ATOM 736 C C . ILE A 1 87 ? 18.037 -5.095 -28.235 1.00 89.94 87 ILE A C 1
ATOM 738 O O . ILE A 1 87 ? 18.594 -4.004 -28.133 1.00 89.94 87 ILE A O 1
ATOM 742 N N . GLU A 1 88 ? 18.705 -6.250 -28.226 1.00 91.06 88 GLU A N 1
ATOM 743 C CA . GLU A 1 88 ? 20.163 -6.340 -28.092 1.00 91.06 88 GLU A CA 1
ATOM 744 C C . GLU A 1 88 ? 20.880 -5.563 -29.193 1.00 91.06 88 GLU A C 1
ATOM 746 O O . GLU A 1 88 ? 21.737 -4.735 -28.880 1.00 91.06 88 GLU A O 1
ATOM 751 N N . LYS A 1 89 ? 20.458 -5.726 -30.454 1.00 90.12 89 LYS A N 1
ATOM 752 C CA . LYS A 1 89 ? 20.980 -4.932 -31.577 1.00 90.12 89 LYS A CA 1
ATOM 753 C C . LYS A 1 89 ? 20.816 -3.436 -31.348 1.00 90.12 89 LYS A C 1
ATOM 755 O O . LYS A 1 89 ? 21.777 -2.687 -31.476 1.00 90.12 89 LYS A O 1
ATOM 760 N N . LEU A 1 90 ? 19.622 -2.999 -30.946 1.00 89.62 90 LEU A N 1
ATOM 761 C CA . LEU A 1 90 ? 19.338 -1.589 -30.660 1.00 89.62 90 LEU A CA 1
ATOM 762 C C . LEU A 1 90 ? 20.222 -1.030 -29.538 1.00 89.62 90 LEU A C 1
ATOM 764 O O . LEU A 1 90 ? 20.667 0.116 -29.603 1.00 89.62 90 LEU A O 1
ATOM 768 N N . VAL A 1 91 ? 20.483 -1.830 -28.503 1.00 90.94 91 VAL A N 1
ATOM 769 C CA . VAL A 1 91 ? 21.358 -1.451 -27.386 1.00 90.94 91 VAL A CA 1
ATOM 770 C C . VAL A 1 91 ? 22.822 -1.400 -27.822 1.00 90.94 91 VAL A C 1
ATOM 772 O O . VAL A 1 91 ? 23.524 -0.465 -27.437 1.00 90.94 91 VAL A O 1
ATOM 775 N N . GLN A 1 92 ? 23.289 -2.368 -28.613 1.00 91.06 92 GLN A N 1
ATOM 776 C CA . GLN A 1 92 ? 24.646 -2.389 -29.168 1.00 91.06 92 GLN A CA 1
ATOM 777 C C . GLN A 1 92 ? 24.888 -1.187 -30.088 1.00 91.06 92 GLN A C 1
ATOM 779 O O . GLN A 1 92 ? 25.857 -0.452 -29.884 1.00 91.06 92 GLN A O 1
ATOM 784 N N . GLU A 1 93 ? 23.956 -0.921 -31.011 1.00 88.69 93 GLU A N 1
ATOM 785 C CA . GLU A 1 93 ? 23.965 0.253 -31.888 1.00 88.69 93 GLU A CA 1
ATOM 786 C C . GLU A 1 93 ? 24.029 1.555 -31.078 1.00 88.69 93 GLU A C 1
ATOM 788 O O . GLU A 1 93 ? 24.876 2.408 -31.342 1.00 88.69 93 GLU A O 1
ATOM 793 N N . ALA A 1 94 ? 23.191 1.695 -30.044 1.00 89.12 94 ALA A N 1
ATOM 794 C CA . ALA A 1 94 ? 23.170 2.884 -29.190 1.00 89.12 94 ALA A CA 1
ATOM 795 C C . ALA A 1 94 ? 24.450 3.059 -28.354 1.00 89.12 94 ALA A C 1
ATOM 797 O O . ALA A 1 94 ? 24.844 4.187 -28.059 1.00 89.12 94 ALA A O 1
ATOM 798 N N . ARG A 1 95 ? 25.099 1.958 -27.958 1.00 91.00 95 ARG A N 1
ATOM 799 C CA . ARG A 1 95 ? 26.374 1.971 -27.221 1.00 91.00 95 ARG A CA 1
ATOM 800 C C . ARG A 1 95 ? 27.591 2.146 -28.132 1.00 91.00 95 ARG A C 1
ATOM 802 O O . ARG A 1 95 ? 28.692 2.309 -27.617 1.00 91.00 95 ARG A O 1
ATOM 809 N N . GLY A 1 96 ? 27.410 2.122 -29.454 1.00 83.75 96 GLY A N 1
ATOM 810 C CA . GLY A 1 96 ? 28.499 2.238 -30.425 1.00 83.75 96 GLY A CA 1
ATOM 811 C C . GLY A 1 96 ? 29.448 1.036 -30.436 1.00 83.75 96 GLY A C 1
ATOM 812 O O . GLY A 1 96 ? 30.564 1.153 -30.937 1.00 83.75 96 GLY A O 1
ATOM 813 N N . ILE A 1 97 ? 29.026 -0.104 -29.883 1.00 70.19 97 ILE A N 1
ATOM 814 C CA . ILE A 1 97 ? 29.807 -1.341 -29.902 1.00 70.19 97 ILE A CA 1
ATOM 815 C C . ILE A 1 97 ? 29.543 -1.995 -31.258 1.00 70.19 97 ILE A C 1
ATOM 817 O O . ILE A 1 97 ? 28.412 -2.377 -31.553 1.00 70.19 97 ILE A O 1
ATOM 821 N N . ARG A 1 98 ? 30.572 -2.058 -32.101 1.00 60.16 98 ARG A N 1
ATOM 822 C CA . ARG A 1 98 ? 30.578 -2.851 -33.333 1.00 60.16 98 ARG A CA 1
ATOM 823 C C . ARG A 1 98 ? 31.396 -4.108 -33.051 1.00 60.16 98 ARG A C 1
ATOM 825 O O . ARG A 1 98 ? 32.509 -3.961 -32.548 1.00 60.16 98 ARG A O 1
ATOM 832 N N . ASP A 1 99 ? 30.831 -5.277 -33.339 1.00 61.44 99 ASP A N 1
ATOM 833 C CA . ASP A 1 99 ? 31.599 -6.528 -33.427 1.00 61.44 99 ASP A CA 1
ATOM 834 C C . ASP A 1 99 ? 32.636 -6.456 -34.561 1.00 61.44 99 ASP A C 1
ATOM 836 O O . ASP A 1 99 ? 32.340 -5.810 -35.601 1.00 61.44 99 ASP A O 1
#

Radius of gyration: 24.32 Å; chains: 1; bounding box: 52×34×57 Å

pLDDT: mean 84.7, std 20.17, range [29.59, 98.38]

Sequence (99 aa):
MAIVRHSKTHQELFMGRTTKTLTVSIPPQTYEEIERLARLERKTKSELFRDMVKLYEDHLDEERWKRLRRIGRATAKKYRLSSEHDIEKLVQEARGIRD

Secondary structure (DSSP, 8-state):
-----------S--SS-S---------HHHHHHHHHHHHHTT--HHHHHHHHHHHHHHHHHHHHHHHHHHHHHHHHHHHT--SHHHHHHHHHHHHT---

Foldseek 3Di:
DDDDDDDDDDDDDDPDDPDDDDDDDDDPVVVVVLVVVCVVVVHDSVVVVVVVVVVVVVVVVVVVVVVVVVVVVVVCVVQVPDDPVSVVVVVCVVVVPDD